Protein AF-A0A929NPI9-F1 (afdb_monomer_lite)

Secondary structure (DSSP, 8-state):
---STTTT--SS-EEEE-SS-EEEE-HHHHHHHHHHHHHHHTT----PPP-----

Structure (mmCIF, N/CA/C/O backbone):
data_AF-A0A929NPI9-F1
#
_entry.id   AF-A0A929NPI9-F1
#
loop_
_atom_site.group_PDB
_atom_site.id
_atom_site.type_symbol
_atom_site.label_atom_id
_atom_site.label_alt_id
_atom_site.label_comp_id
_atom_site.label_asym_id
_atom_site.label_entity_id
_atom_site.label_seq_id
_atom_site.pdbx_PDB_ins_code
_atom_site.Cartn_x
_atom_site.Cartn_y
_atom_site.Cartn_z
_atom_site.occupancy
_atom_site.B_iso_or_equiv
_atom_site.auth_seq_id
_atom_site.auth_comp_id
_atom_site.auth_asym_id
_atom_site.auth_atom_id
_atom_site.pdbx_PDB_model_num
ATOM 1 N N . ALA A 1 1 ? -4.919 -11.036 -24.925 1.00 48.25 1 ALA A N 1
ATOM 2 C CA . ALA A 1 1 ? -3.837 -11.072 -23.921 1.00 48.25 1 ALA A CA 1
ATOM 3 C C . ALA A 1 1 ? -3.471 -9.627 -23.590 1.00 48.25 1 ALA A C 1
ATOM 5 O O . ALA A 1 1 ? -2.502 -9.115 -24.119 1.00 48.25 1 ALA A O 1
ATOM 6 N N . GLU A 1 2 ? -4.318 -8.936 -22.818 1.00 51.88 2 GLU A N 1
ATOM 7 C CA . GLU A 1 2 ? -4.441 -7.465 -22.917 1.00 51.88 2 GLU A CA 1
ATOM 8 C C . GLU A 1 2 ? -4.479 -6.753 -21.548 1.00 51.88 2 GLU A C 1
ATOM 10 O O . GLU A 1 2 ? -5.067 -5.692 -21.395 1.00 51.88 2 GLU A O 1
ATOM 15 N N . HIS A 1 3 ? -3.873 -7.349 -20.514 1.00 55.53 3 HIS A N 1
ATOM 16 C CA . HIS A 1 3 ? -3.901 -6.794 -19.148 1.00 55.53 3 HIS A CA 1
ATOM 17 C C . HIS A 1 3 ? -2.522 -6.500 -18.544 1.00 55.53 3 HIS A C 1
ATOM 19 O O . HIS A 1 3 ? -2.450 -6.083 -17.392 1.00 55.53 3 HIS A O 1
ATOM 25 N N . MET A 1 4 ? -1.428 -6.694 -19.286 1.00 53.91 4 MET A N 1
ATOM 26 C CA . MET A 1 4 ? -0.078 -6.501 -18.737 1.00 53.91 4 MET A CA 1
ATOM 27 C C . MET A 1 4 ? 0.362 -5.029 -18.694 1.00 53.91 4 MET A C 1
ATOM 29 O O . MET A 1 4 ? 1.182 -4.681 -17.854 1.00 53.91 4 MET A O 1
ATOM 33 N N . GLU A 1 5 ? -0.219 -4.150 -19.518 1.00 55.72 5 GLU A N 1
ATOM 34 C CA . GLU A 1 5 ? 0.206 -2.741 -19.606 1.00 55.72 5 GLU A CA 1
ATOM 35 C C . GLU A 1 5 ? -0.291 -1.854 -18.453 1.00 55.72 5 GLU A C 1
ATOM 37 O O . GLU A 1 5 ? 0.348 -0.868 -18.108 1.00 55.72 5 GLU A O 1
ATOM 42 N N . PHE A 1 6 ? -1.407 -2.198 -17.803 1.00 57.03 6 PHE A N 1
ATOM 43 C CA . PHE A 1 6 ? -1.997 -1.331 -16.772 1.00 57.03 6 PHE A CA 1
ATOM 44 C C . PHE A 1 6 ? -1.353 -1.458 -15.393 1.00 57.03 6 PHE 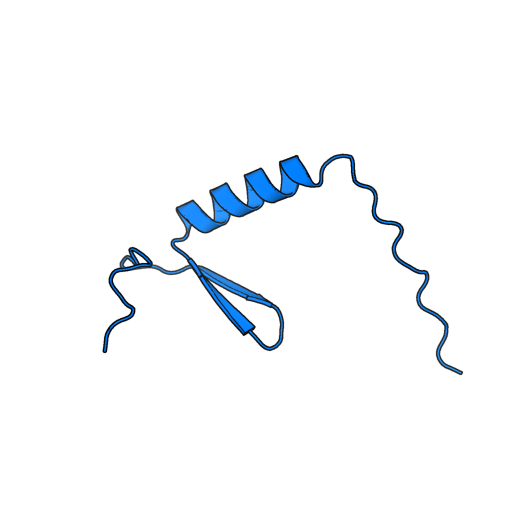A C 1
ATOM 46 O O . PHE A 1 6 ? -1.561 -0.599 -14.534 1.00 57.03 6 PHE A O 1
ATOM 53 N N . ALA A 1 7 ? -0.611 -2.534 -15.153 1.00 58.06 7 ALA A N 1
ATOM 54 C CA . ALA A 1 7 ? -0.111 -2.845 -13.823 1.00 58.06 7 ALA A CA 1
ATOM 55 C C . ALA A 1 7 ? 1.402 -2.635 -13.670 1.00 58.06 7 ALA A C 1
ATOM 57 O O . ALA A 1 7 ? 1.884 -2.817 -12.555 1.00 58.06 7 ALA A O 1
ATOM 58 N N . ASP A 1 8 ? 2.104 -2.194 -14.730 1.00 58.19 8 ASP A N 1
ATOM 59 C CA . ASP A 1 8 ? 3.568 -2.007 -14.766 1.00 58.19 8 ASP A CA 1
ATOM 60 C C . ASP A 1 8 ? 4.274 -3.123 -13.982 1.00 58.19 8 ASP A C 1
ATOM 62 O O . ASP A 1 8 ? 5.006 -2.885 -13.029 1.00 58.19 8 ASP A O 1
ATOM 66 N N . ILE A 1 9 ? 3.888 -4.365 -14.292 1.00 61.25 9 ILE A N 1
ATOM 67 C CA . ILE A 1 9 ? 4.273 -5.538 -13.515 1.00 61.25 9 ILE A CA 1
ATOM 68 C C . ILE A 1 9 ? 5.701 -5.896 -13.924 1.00 61.25 9 ILE A C 1
ATOM 70 O O . ILE A 1 9 ? 5.918 -6.441 -15.009 1.00 61.25 9 ILE A O 1
ATOM 74 N N . GLY A 1 10 ? 6.674 -5.555 -13.087 1.00 65.00 10 GLY A N 1
ATOM 75 C CA . GLY A 1 10 ? 8.084 -5.848 -13.289 1.00 65.00 10 GLY A CA 1
ATOM 76 C C . GLY A 1 10 ? 8.412 -7.333 -13.092 1.00 65.00 10 GLY A C 1
ATOM 77 O O . GLY A 1 10 ? 7.547 -8.201 -12.982 1.00 65.00 10 GLY A O 1
ATOM 78 N N . ALA A 1 11 ? 9.708 -7.654 -13.013 1.00 69.88 11 ALA A N 1
ATOM 79 C CA . ALA A 1 11 ? 10.187 -9.035 -12.858 1.00 69.88 11 ALA A CA 1
ATOM 80 C C . ALA A 1 11 ? 9.802 -9.690 -11.513 1.00 69.88 11 ALA A C 1
ATOM 82 O O . ALA A 1 11 ? 9.910 -10.908 -11.368 1.00 69.88 11 ALA A O 1
ATOM 83 N N . GLN A 1 12 ? 9.386 -8.898 -10.520 1.00 73.12 12 GLN A N 1
ATOM 84 C CA . GLN A 1 12 ? 8.969 -9.371 -9.202 1.00 73.12 12 GLN A CA 1
ATOM 85 C C . GLN A 1 12 ? 7.628 -8.758 -8.830 1.00 73.12 12 GLN A C 1
ATOM 87 O O . GLN A 1 12 ? 7.455 -7.549 -8.911 1.00 73.12 12 GLN A O 1
ATOM 92 N N . VAL A 1 13 ? 6.713 -9.597 -8.353 1.00 82.31 13 VAL A N 1
ATOM 93 C CA . VAL A 1 13 ? 5.337 -9.205 -8.041 1.00 82.31 13 VAL A CA 1
ATOM 94 C C . VAL A 1 13 ? 5.007 -9.521 -6.593 1.00 82.31 13 VAL A C 1
ATOM 96 O O . VAL A 1 13 ? 5.399 -10.560 -6.061 1.00 82.31 13 VAL A O 1
ATOM 99 N N . ALA A 1 14 ? 4.258 -8.636 -5.950 1.00 84.50 14 ALA A N 1
ATOM 100 C CA . ALA A 1 14 ? 3.693 -8.858 -4.633 1.00 84.50 14 ALA A CA 1
ATOM 101 C C . ALA A 1 14 ? 2.230 -9.302 -4.749 1.00 84.50 14 ALA A C 1
ATOM 103 O O . ALA A 1 14 ? 1.423 -8.700 -5.461 1.00 84.50 14 ALA A O 1
ATOM 104 N N . PHE A 1 15 ? 1.885 -10.361 -4.019 1.00 88.00 15 PHE A N 1
ATOM 105 C CA . PHE A 1 15 ? 0.541 -10.928 -3.991 1.00 88.00 15 PHE A CA 1
ATOM 106 C C . PHE A 1 15 ? -0.229 -10.430 -2.764 1.00 88.00 15 PHE A C 1
ATOM 108 O O . PHE A 1 15 ? 0.187 -10.659 -1.627 1.00 88.00 15 PHE A O 1
ATOM 115 N N . ALA A 1 16 ? -1.378 -9.790 -2.985 1.00 86.88 16 ALA A N 1
ATOM 116 C CA . ALA A 1 16 ? -2.292 -9.364 -1.927 1.00 86.88 16 ALA A CA 1
ATOM 117 C C . ALA A 1 16 ? -3.599 -10.174 -1.993 1.00 86.88 16 ALA A C 1
ATOM 119 O O . ALA A 1 16 ? -4.372 -10.056 -2.946 1.00 86.88 16 ALA A O 1
ATOM 120 N N . GLY A 1 17 ? -3.847 -11.011 -0.980 1.00 87.19 17 GLY A N 1
ATOM 121 C CA . GLY A 1 17 ? -5.025 -11.879 -0.900 1.00 87.19 17 GLY A CA 1
ATOM 122 C C . GLY A 1 17 ? -6.208 -11.235 -0.170 1.00 87.19 17 GLY A C 1
ATOM 123 O O . GLY A 1 17 ? -6.061 -10.733 0.941 1.00 87.19 17 GLY A O 1
ATOM 124 N N . TYR A 1 18 ? -7.401 -11.322 -0.762 1.00 86.06 18 TYR A N 1
ATOM 125 C CA . TYR A 1 18 ? -8.674 -10.828 -0.212 1.00 86.06 18 TYR A CA 1
ATOM 126 C C . TYR A 1 18 ? -9.725 -11.952 -0.135 1.00 86.06 18 TYR A C 1
ATOM 128 O O . TYR A 1 18 ? -10.910 -11.761 -0.425 1.00 86.06 18 TYR A O 1
ATOM 136 N N . GLY A 1 19 ? -9.284 -13.167 0.204 1.00 85.44 19 GLY A N 1
ATOM 137 C CA . GLY A 1 19 ? -10.120 -14.368 0.222 1.00 85.44 19 GLY A CA 1
ATOM 138 C C . GLY A 1 19 ? -10.415 -14.875 -1.190 1.00 85.44 19 GLY A C 1
ATOM 139 O O . GLY A 1 19 ? -9.563 -15.492 -1.816 1.00 85.44 19 GLY A O 1
ATOM 140 N N . ARG A 1 20 ? -11.622 -14.611 -1.710 1.00 86.62 20 ARG A N 1
ATOM 141 C CA . ARG A 1 20 ? -12.071 -15.086 -3.041 1.00 86.62 20 ARG A CA 1
ATOM 142 C C . ARG A 1 20 ? -11.462 -14.320 -4.219 1.00 86.62 20 ARG A C 1
ATOM 144 O O . ARG A 1 20 ? -11.683 -14.689 -5.367 1.00 86.62 20 ARG A O 1
ATOM 151 N N . ARG A 1 21 ? -10.769 -13.215 -3.947 1.00 89.44 21 ARG A N 1
ATOM 152 C CA . ARG A 1 21 ? -10.098 -12.376 -4.943 1.00 89.44 21 ARG A CA 1
ATOM 153 C C . ARG A 1 21 ? -8.691 -12.065 -4.466 1.00 89.44 21 ARG A C 1
ATOM 155 O O . ARG A 1 21 ? -8.424 -12.080 -3.266 1.00 89.44 21 ARG A O 1
ATOM 162 N N . PHE A 1 22 ? -7.821 -11.748 -5.406 1.00 88.50 22 PHE A N 1
ATOM 163 C CA . PHE A 1 22 ? -6.468 -11.294 -5.135 1.00 88.50 22 PHE A CA 1
ATOM 164 C C . PHE A 1 22 ? -6.136 -10.109 -6.030 1.00 88.50 22 PHE A C 1
ATOM 166 O O . PHE A 1 22 ? -6.809 -9.863 -7.034 1.00 88.50 22 PHE A O 1
ATOM 173 N N . GLN A 1 23 ? -5.110 -9.369 -5.641 1.00 87.94 23 GLN A N 1
ATOM 174 C CA . GLN A 1 23 ? -4.513 -8.326 -6.456 1.00 87.94 23 GLN A CA 1
ATOM 175 C C . GLN A 1 23 ? -3.020 -8.597 -6.589 1.00 87.94 23 GLN A C 1
ATOM 177 O O . GLN A 1 23 ? -2.370 -9.043 -5.639 1.00 87.94 23 GLN A O 1
ATOM 182 N N . LEU A 1 24 ? -2.498 -8.317 -7.777 1.00 87.44 24 LEU A N 1
ATOM 183 C CA . LEU A 1 24 ? -1.070 -8.308 -8.050 1.00 87.44 24 LEU A CA 1
ATOM 184 C C . LEU A 1 24 ? -0.593 -6.863 -8.027 1.00 87.44 24 LEU A C 1
ATOM 186 O O . LEU A 1 24 ? -1.254 -5.981 -8.574 1.00 87.44 24 LEU A O 1
ATOM 190 N N . TRP A 1 25 ? 0.533 -6.642 -7.367 1.00 85.94 25 TRP A N 1
ATOM 191 C CA . TRP A 1 25 ? 1.120 -5.327 -7.181 1.00 85.94 25 TRP A CA 1
ATOM 192 C C . TRP A 1 25 ? 2.610 -5.373 -7.474 1.00 85.94 25 TRP A C 1
ATOM 194 O O . TRP A 1 25 ? 3.270 -6.366 -7.180 1.00 85.94 25 TRP A O 1
ATOM 204 N N . GLU A 1 26 ? 3.163 -4.244 -7.899 1.00 85.12 26 GLU A N 1
ATOM 205 C CA . GLU A 1 26 ? 4.591 -3.999 -7.729 1.00 85.12 26 GLU A CA 1
ATOM 206 C C . GLU A 1 26 ? 4.931 -3.917 -6.228 1.00 85.12 26 GLU A C 1
ATOM 208 O O . GLU A 1 26 ? 4.226 -3.216 -5.483 1.00 85.12 26 GLU A O 1
ATOM 213 N N . PRO A 1 27 ? 6.005 -4.574 -5.745 1.00 84.94 27 PRO A N 1
ATOM 214 C CA . PRO A 1 27 ? 6.322 -4.647 -4.317 1.00 84.94 27 PRO A CA 1
ATOM 215 C C . PRO A 1 27 ? 6.422 -3.278 -3.635 1.00 84.94 27 PRO A C 1
ATOM 217 O O . PRO A 1 27 ? 5.852 -3.063 -2.563 1.00 84.94 27 PRO A O 1
ATOM 220 N N . ALA A 1 28 ? 7.092 -2.321 -4.281 1.00 85.25 28 ALA A N 1
ATOM 221 C CA . ALA A 1 28 ? 7.237 -0.963 -3.763 1.00 85.25 28 ALA A CA 1
ATOM 222 C C . ALA A 1 28 ? 5.885 -0.233 -3.662 1.00 85.25 28 ALA A C 1
ATOM 224 O O . ALA A 1 28 ? 5.624 0.469 -2.680 1.00 85.25 28 ALA A O 1
ATOM 225 N N . ARG A 1 29 ? 4.992 -0.443 -4.638 1.00 85.25 29 ARG A N 1
ATOM 226 C CA . ARG A 1 29 ? 3.656 0.169 -4.659 1.00 85.25 29 ARG A CA 1
ATOM 227 C C . ARG A 1 29 ? 2.747 -0.412 -3.588 1.00 85.25 29 ARG A C 1
ATOM 229 O O . ARG A 1 29 ? 2.045 0.353 -2.931 1.00 85.25 29 ARG A O 1
ATOM 236 N N . LEU A 1 30 ? 2.802 -1.722 -3.347 1.00 85.25 30 LEU A N 1
ATOM 237 C CA . LEU A 1 30 ? 2.043 -2.342 -2.260 1.00 85.25 30 LEU A CA 1
ATOM 238 C C . LEU A 1 30 ? 2.450 -1.780 -0.890 1.00 85.25 30 LEU A C 1
ATOM 240 O O . LEU A 1 30 ? 1.584 -1.507 -0.052 1.00 85.25 30 LEU A O 1
ATOM 244 N N . GLN A 1 31 ? 3.752 -1.577 -0.663 1.00 84.88 31 GLN A N 1
ATOM 245 C CA . GLN A 1 31 ? 4.245 -0.986 0.582 1.00 84.88 31 GLN A CA 1
ATOM 246 C C . GLN A 1 31 ? 3.740 0.450 0.770 1.00 84.88 31 GLN A C 1
ATOM 248 O O . GLN A 1 31 ? 3.187 0.764 1.828 1.00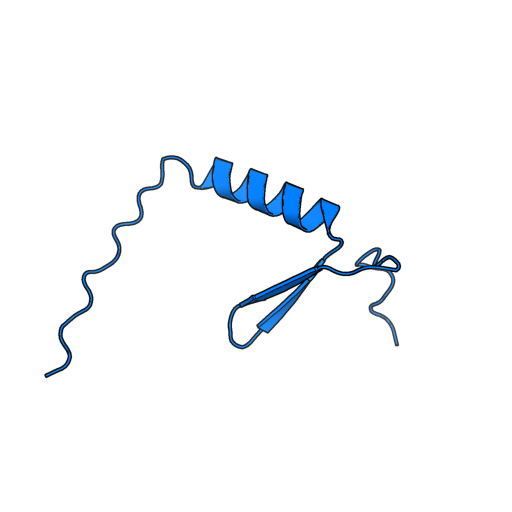 84.88 31 GLN A O 1
ATOM 253 N N . ALA A 1 32 ? 3.855 1.292 -0.262 1.00 87.31 32 ALA A N 1
ATOM 254 C CA . ALA A 1 32 ? 3.354 2.666 -0.226 1.00 87.31 32 ALA A CA 1
ATOM 255 C C . ALA A 1 32 ? 1.832 2.718 0.014 1.00 87.31 32 ALA A C 1
ATOM 257 O O . ALA A 1 32 ? 1.363 3.427 0.906 1.00 87.31 32 ALA A O 1
ATOM 258 N N . HIS A 1 33 ? 1.067 1.895 -0.707 1.00 85.62 33 HIS A N 1
ATOM 259 C CA . HIS A 1 33 ? -0.389 1.820 -0.576 1.00 85.62 33 HIS A CA 1
ATOM 260 C C . HIS A 1 33 ? -0.831 1.349 0.820 1.00 85.62 33 HIS A C 1
ATOM 262 O O . HIS A 1 33 ? -1.785 1.877 1.398 1.00 85.62 33 HIS A O 1
ATOM 268 N N . THR A 1 34 ? -0.118 0.385 1.410 1.00 83.81 34 THR A N 1
ATOM 269 C CA . THR A 1 34 ? -0.403 -0.096 2.772 1.00 83.81 34 THR A CA 1
ATOM 270 C C . THR A 1 34 ? -0.101 0.977 3.820 1.00 83.81 34 THR A C 1
ATOM 272 O O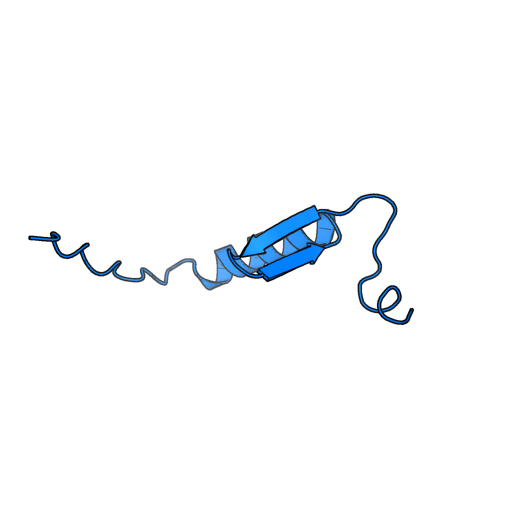 . THR A 1 34 ? -0.862 1.130 4.778 1.00 83.81 34 THR A O 1
ATOM 275 N N . ALA A 1 35 ? 0.984 1.737 3.650 1.00 84.75 35 ALA A N 1
ATOM 276 C CA . ALA A 1 35 ? 1.350 2.834 4.546 1.00 84.75 35 ALA A CA 1
ATOM 277 C C . ALA A 1 35 ? 0.329 3.986 4.502 1.00 84.75 35 ALA A C 1
ATOM 279 O O . ALA A 1 35 ? -0.087 4.487 5.554 1.00 84.75 35 ALA A O 1
ATOM 280 N N . GLU A 1 36 ? -0.133 4.358 3.306 1.00 83.75 36 GLU A N 1
ATOM 281 C CA . GLU A 1 36 ? -1.205 5.342 3.126 1.00 83.75 36 GLU A CA 1
ATOM 282 C C . GLU A 1 36 ? -2.512 4.850 3.759 1.00 83.75 36 GLU A C 1
ATOM 284 O O . GLU A 1 36 ? -3.119 5.549 4.575 1.00 83.75 36 GLU A O 1
ATOM 289 N N . SER A 1 37 ? -2.903 3.606 3.468 1.00 80.25 37 SER A N 1
ATOM 290 C CA . SER A 1 37 ? -4.118 2.997 4.019 1.00 80.25 37 SER A CA 1
ATOM 291 C C . SER A 1 37 ? -4.091 2.969 5.547 1.00 80.25 37 SER A C 1
ATOM 293 O O . SER A 1 37 ? -5.077 3.340 6.184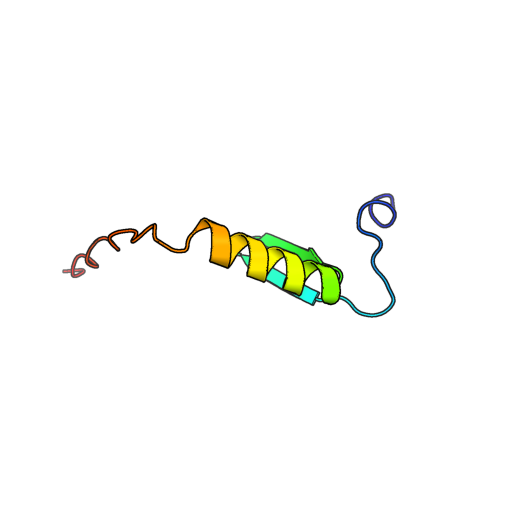 1.00 80.25 37 SER A O 1
ATOM 295 N N . ARG A 1 38 ? -2.952 2.595 6.150 1.00 76.75 38 ARG A N 1
ATOM 296 C CA . ARG A 1 38 ? -2.744 2.629 7.608 1.00 76.75 38 ARG A CA 1
ATOM 297 C C . ARG A 1 38 ? -2.887 4.035 8.174 1.00 76.75 38 ARG A C 1
ATOM 299 O O . ARG A 1 38 ? -3.530 4.199 9.206 1.00 76.75 38 ARG A O 1
ATOM 306 N N . THR A 1 39 ? -2.324 5.038 7.505 1.00 77.81 39 THR A N 1
ATOM 307 C CA . THR A 1 39 ? -2.460 6.444 7.911 1.00 77.81 39 THR A CA 1
ATOM 308 C C . THR A 1 39 ? -3.918 6.897 7.853 1.00 77.81 39 THR A C 1
ATOM 310 O O . THR A 1 39 ? -4.392 7.534 8.788 1.00 77.81 39 THR A O 1
ATOM 313 N N . ARG A 1 40 ? -4.661 6.497 6.815 1.00 71.94 40 ARG A N 1
ATOM 314 C CA . ARG A 1 40 ? -6.078 6.842 6.639 1.00 71.94 40 ARG A CA 1
ATOM 315 C C . ARG A 1 40 ? -6.991 6.231 7.705 1.00 71.94 40 ARG A C 1
ATOM 317 O O . ARG A 1 40 ? -7.967 6.861 8.107 1.00 71.94 40 ARG A O 1
ATOM 324 N N . VAL A 1 41 ? -6.704 5.012 8.160 1.00 73.00 41 VAL A N 1
ATOM 325 C CA . VAL A 1 41 ? -7.493 4.351 9.218 1.00 73.00 41 VAL A CA 1
ATOM 326 C C . VAL A 1 41 ? -7.000 4.675 10.628 1.00 73.00 41 VAL A C 1
ATOM 328 O O . VAL A 1 41 ? -7.674 4.342 11.602 1.00 73.00 41 VAL A O 1
ATOM 331 N N . LYS A 1 42 ? -5.848 5.341 10.773 1.00 68.19 42 LYS A N 1
ATOM 332 C CA . LYS A 1 42 ? -5.317 5.761 12.073 1.00 68.19 42 LYS A CA 1
ATOM 333 C C . LYS A 1 42 ? -6.299 6.740 12.728 1.00 68.19 42 LYS A C 1
ATOM 335 O O . LYS A 1 42 ? -6.533 7.827 12.218 1.00 68.19 42 LYS A O 1
ATOM 340 N N . GLY A 1 43 ? -6.888 6.334 13.852 1.00 66.56 43 GLY A N 1
ATOM 341 C CA . GLY A 1 43 ? -7.927 7.097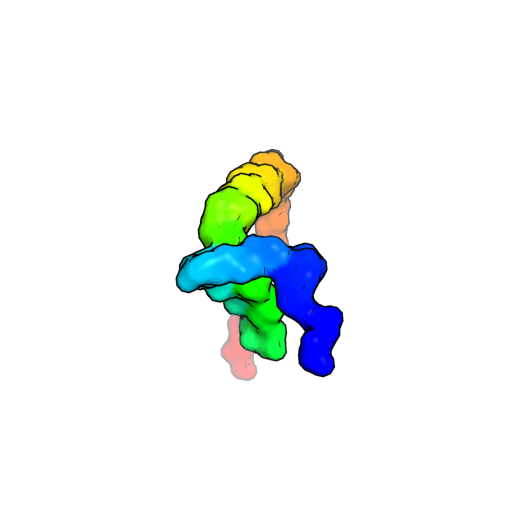 14.559 1.00 66.56 43 GLY A CA 1
ATOM 342 C C . GLY A 1 43 ? -9.363 6.652 14.256 1.00 66.56 43 GLY A C 1
ATOM 343 O O . GLY A 1 43 ? -10.274 7.012 14.996 1.00 66.56 43 GLY A O 1
ATOM 344 N N . GLN A 1 44 ? -9.573 5.804 13.245 1.00 67.31 44 GLN A N 1
ATOM 345 C CA . GLN A 1 44 ? -10.848 5.127 13.013 1.00 67.31 44 GLN A CA 1
ATOM 346 C C . GLN A 1 44 ? -10.855 3.800 13.780 1.00 67.31 44 GLN A C 1
ATOM 348 O O . GLN A 1 44 ? -10.576 2.734 13.232 1.00 67.31 44 GLN A O 1
ATOM 353 N N . THR A 1 45 ? -11.151 3.856 15.081 1.00 68.75 45 THR A N 1
ATOM 354 C CA . THR A 1 45 ? -11.465 2.644 15.851 1.00 68.75 45 THR A CA 1
ATOM 355 C C . THR A 1 45 ? -12.804 2.108 15.362 1.00 68.75 45 THR A C 1
ATOM 357 O O . THR A 1 45 ? -13.871 2.552 15.786 1.00 68.75 45 THR A O 1
ATOM 360 N N . PHE A 1 46 ? -12.757 1.136 14.457 1.00 67.44 46 PHE A N 1
ATOM 361 C CA . PHE A 1 46 ? -13.925 0.326 14.153 1.00 67.44 46 PHE A CA 1
ATOM 362 C C . PHE A 1 46 ? -14.204 -0.563 15.363 1.00 67.44 46 PHE A C 1
ATOM 364 O O . PHE A 1 46 ? -13.375 -1.391 15.741 1.00 67.44 46 PHE A O 1
ATOM 371 N N . ARG A 1 47 ? -15.378 -0.396 15.986 1.00 69.44 47 ARG A N 1
ATOM 372 C CA . ARG A 1 47 ? -15.881 -1.387 16.941 1.00 69.44 47 ARG A CA 1
ATOM 373 C C . ARG A 1 47 ? -16.060 -2.691 16.178 1.00 69.44 47 ARG A C 1
ATOM 375 O O . ARG A 1 47 ? -16.987 -2.822 15.379 1.00 69.44 47 ARG A O 1
ATOM 382 N N . LEU A 1 48 ? -15.166 -3.644 16.420 1.00 68.88 48 LEU A N 1
ATOM 383 C CA . LEU A 1 48 ? -15.406 -5.025 16.038 1.00 68.88 48 LEU A CA 1
ATOM 384 C C . LEU A 1 48 ? -16.700 -5.439 16.738 1.00 68.88 48 LEU A C 1
ATOM 386 O O . LEU A 1 48 ? -16.809 -5.313 17.960 1.00 68.88 48 LEU A O 1
ATOM 390 N N . LYS A 1 49 ? -17.710 -5.854 15.963 1.00 68.38 49 LYS A N 1
ATOM 391 C CA . LYS A 1 49 ? -18.897 -6.463 16.560 1.00 68.38 49 LYS A CA 1
ATOM 392 C C . LYS A 1 49 ? -18.406 -7.660 17.380 1.00 68.38 49 LYS A C 1
ATOM 394 O O . LYS A 1 49 ? -17.629 -8.451 16.836 1.00 68.38 49 LYS A O 1
ATOM 399 N N . PRO A 1 50 ? -18.783 -7.770 18.665 1.00 70.19 50 PRO A N 1
ATOM 400 C CA . PRO A 1 50 ? -18.435 -8.945 19.446 1.00 70.19 50 PRO A CA 1
ATOM 401 C C . PRO A 1 50 ? -18.938 -10.173 18.686 1.00 70.19 50 PRO A C 1
ATOM 403 O O . PRO A 1 50 ? -20.053 -10.162 18.165 1.00 70.19 50 PRO A O 1
ATOM 406 N N . ALA A 1 51 ? -18.080 -11.183 18.545 1.00 67.88 51 ALA A N 1
ATOM 407 C CA . ALA A 1 51 ? -18.458 -12.428 17.902 1.00 67.88 51 ALA A CA 1
ATOM 408 C C . ALA A 1 51 ? -19.608 -13.034 18.713 1.00 67.88 51 ALA A C 1
ATOM 410 O O . ALA A 1 51 ? -19.415 -13.405 19.871 1.00 67.88 51 ALA A O 1
ATOM 411 N N . GLU A 1 52 ? -20.809 -13.068 18.136 1.00 71.25 52 GLU A N 1
ATOM 412 C CA . GLU A 1 52 ? -21.945 -13.740 18.757 1.00 71.25 52 GLU A CA 1
ATOM 413 C C . GLU A 1 52 ? -21.567 -15.216 18.967 1.00 71.25 52 GLU A C 1
ATOM 415 O O . GLU A 1 52 ? -21.099 -15.864 18.020 1.00 71.25 52 GLU A O 1
ATOM 420 N N . PRO A 1 53 ? -21.695 -15.754 20.193 1.00 69.50 53 PRO A N 1
ATOM 421 C CA . PRO A 1 53 ? -21.416 -17.157 20.438 1.00 69.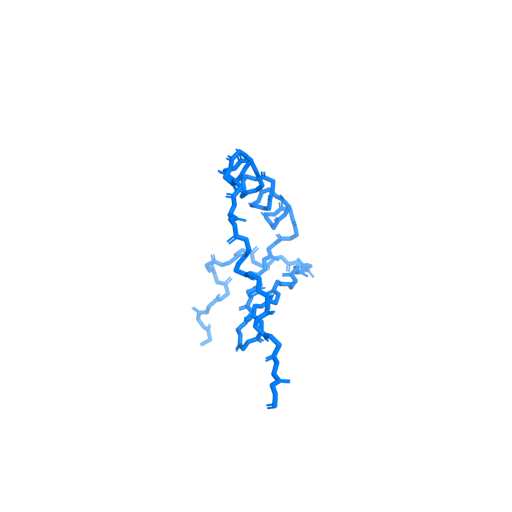50 53 PRO A CA 1
ATOM 422 C C . PRO A 1 53 ? -22.424 -17.994 19.647 1.00 69.50 53 PRO A C 1
ATOM 424 O O . PRO A 1 53 ? -23.633 -17.867 19.828 1.00 69.50 53 PRO A O 1
ATOM 427 N N . LYS A 1 54 ? -21.920 -18.846 18.751 1.00 66.69 54 LYS A N 1
ATOM 428 C CA . LYS A 1 54 ? -22.733 -19.865 18.081 1.00 66.69 54 LYS A CA 1
ATOM 429 C C . LYS A 1 54 ? -23.214 -20.860 19.149 1.00 66.69 54 LYS A C 1
ATOM 431 O O . LYS A 1 54 ? -22.371 -21.539 19.732 1.00 66.69 54 LYS A O 1
ATOM 436 N N . SER A 1 55 ? -24.522 -20.879 19.431 1.00 62.00 55 SER A N 1
ATOM 437 C CA . SER A 1 55 ? -25.208 -21.981 20.136 1.00 62.00 55 SER A CA 1
ATOM 438 C C . SER A 1 55 ? -25.524 -23.120 19.180 1.00 62.00 55 SER A C 1
ATOM 440 O O . SER A 1 55 ? -25.729 -22.826 17.979 1.00 62.00 55 SER A O 1
#

Radius of gyration: 16.61 Å; chains: 1; bounding box: 35×29×44 Å

pLDDT: mean 74.59, std 11.58, range [48.25, 89.44]

Foldseek 3Di:
DPPCVPAVQDPDWDWADPDVDIDIHDPVVVVVVVVVVCVVCVVVPDPDDPPDDDD

Sequence (55 aa):
AEHMEFADIGAQVAFAGYGRRFQLWEPARLQAHTAESRTRVKGQTFRLKPAEPKS